Protein AF-A0A644ZHV1-F1 (afdb_monomer_lite)

Foldseek 3Di:
DQVVLVVLLVVLLVVLVVLVVVLCVQQQNVVDDPVLVVVLVVLSVVLNVQSVPDPDPVSNCVSSVCCVPPVSQVSSLVSVVNSVDDPPDPPPDDDDDDDDDPDDPPDDPPRAAEDELVPQAFPQDDPDDDDPVSVVNRVVSSVVSQVVCVVVNHHYDD

pLDDT: mean 83.81, std 18.05, range [38.5, 98.06]

Structure (mmCIF, N/CA/C/O backbone):
data_AF-A0A644ZHV1-F1
#
_entry.id   AF-A0A644ZHV1-F1
#
loop_
_atom_site.group_PDB
_atom_site.id
_atom_site.type_symbol
_atom_site.label_atom_id
_atom_site.label_alt_id
_atom_site.label_comp_id
_atom_site.label_asym_id
_atom_site.label_entity_id
_atom_site.label_seq_id
_atom_site.pdbx_PDB_ins_code
_atom_site.Cartn_x
_atom_site.Cartn_y
_atom_site.Cartn_z
_atom_site.occupancy
_atom_site.B_iso_or_equiv
_atom_site.auth_seq_id
_atom_site.auth_comp_id
_atom_site.auth_asym_id
_atom_site.auth_atom_id
_atom_site.pdbx_PDB_model_num
ATOM 1 N N . MET A 1 1 ? -14.640 5.532 24.497 1.00 71.81 1 MET A N 1
ATOM 2 C CA . MET A 1 1 ? -14.829 5.396 23.032 1.00 71.81 1 MET A CA 1
ATOM 3 C C . MET A 1 1 ? -14.062 6.446 22.223 1.00 71.81 1 MET A C 1
ATOM 5 O O . MET A 1 1 ? -13.250 6.047 21.402 1.00 71.81 1 MET A O 1
ATOM 9 N N . LYS A 1 2 ? -14.235 7.759 22.473 1.00 85.31 2 LYS A N 1
ATOM 10 C CA . LYS A 1 2 ? -13.529 8.835 21.731 1.00 85.31 2 LYS A CA 1
ATOM 11 C C . LYS A 1 2 ? -11.997 8.691 21.713 1.00 85.31 2 LYS A C 1
ATOM 13 O O . LYS A 1 2 ? -11.397 8.811 20.656 1.00 85.31 2 LYS A O 1
ATOM 18 N N . ARG A 1 3 ? -11.387 8.340 22.854 1.00 91.56 3 ARG A N 1
ATOM 19 C CA . ARG A 1 3 ? -9.939 8.080 22.965 1.00 91.56 3 ARG A CA 1
ATOM 20 C C . ARG A 1 3 ? -9.447 7.008 21.980 1.00 91.56 3 ARG A C 1
ATOM 22 O O . ARG A 1 3 ? -8.558 7.284 21.193 1.00 91.56 3 ARG A O 1
ATOM 29 N N . ARG A 1 4 ? -10.099 5.840 21.955 1.00 92.88 4 ARG A N 1
ATOM 30 C CA . ARG A 1 4 ? -9.748 4.719 21.062 1.00 92.88 4 ARG A CA 1
ATOM 31 C C . ARG A 1 4 ? -9.896 5.068 19.577 1.00 92.88 4 ARG A C 1
ATOM 33 O O . ARG A 1 4 ? -9.149 4.561 18.753 1.00 92.88 4 ARG A O 1
ATOM 40 N N . ILE A 1 5 ? -10.868 5.916 19.233 1.00 94.69 5 ILE A N 1
ATOM 41 C CA . ILE A 1 5 ? -11.040 6.416 17.861 1.00 94.69 5 ILE A CA 1
ATOM 42 C C . ILE A 1 5 ? -9.867 7.320 17.475 1.00 94.69 5 ILE A C 1
ATOM 44 O O . ILE A 1 5 ? -9.325 7.149 16.390 1.00 94.69 5 ILE A O 1
ATOM 48 N N . ASN A 1 6 ? -9.462 8.245 18.348 1.00 95.19 6 ASN A N 1
ATOM 49 C CA . ASN A 1 6 ? -8.336 9.141 18.074 1.00 95.19 6 ASN A CA 1
ATOM 50 C C . ASN A 1 6 ? -7.013 8.372 17.972 1.00 95.19 6 ASN A C 1
ATOM 52 O O . ASN A 1 6 ? -6.316 8.525 16.982 1.00 95.19 6 ASN A O 1
ATOM 56 N N . GLU A 1 7 ? -6.738 7.456 18.905 1.00 96.00 7 GLU A N 1
ATOM 57 C CA . GLU A 1 7 ? -5.547 6.590 18.847 1.00 96.00 7 GLU A CA 1
ATOM 58 C C . GLU A 1 7 ? -5.488 5.788 17.535 1.00 96.00 7 GLU A C 1
ATOM 60 O O . GLU A 1 7 ? -4.429 5.651 16.922 1.00 96.00 7 GLU A O 1
ATOM 65 N N . LEU A 1 8 ? -6.636 5.288 17.062 1.00 96.62 8 LEU A N 1
ATOM 66 C CA . LEU A 1 8 ? -6.710 4.595 15.779 1.00 96.62 8 LEU A CA 1
ATOM 67 C C . LEU A 1 8 ? -6.439 5.538 14.599 1.00 96.62 8 LEU A C 1
ATOM 69 O O . LEU A 1 8 ? -5.732 5.141 13.677 1.00 96.62 8 LEU A O 1
ATOM 73 N N . LYS A 1 9 ? -6.979 6.763 14.609 1.00 97.25 9 LYS A N 1
ATOM 74 C CA . LYS A 1 9 ? -6.693 7.765 13.569 1.00 97.25 9 LYS A CA 1
ATOM 75 C C . LYS A 1 9 ? -5.208 8.070 13.506 1.00 97.25 9 LYS A C 1
ATOM 77 O O . LYS A 1 9 ? -4.633 7.956 12.431 1.00 97.25 9 LYS A O 1
ATOM 82 N N . ASP A 1 10 ? -4.595 8.364 14.647 1.00 97.44 10 ASP A N 1
ATOM 83 C CA . ASP A 1 10 ? -3.171 8.684 14.735 1.00 97.44 10 ASP A CA 1
ATOM 84 C C . ASP A 1 10 ? -2.332 7.528 14.181 1.00 97.44 10 ASP A C 1
ATOM 86 O O . ASP A 1 10 ? -1.484 7.729 13.314 1.00 97.44 10 ASP A O 1
ATOM 90 N N . SER A 1 11 ? -2.648 6.290 14.577 1.00 97.75 11 SER A N 1
ATOM 91 C CA . SER A 1 11 ? -1.995 5.091 14.044 1.00 97.75 11 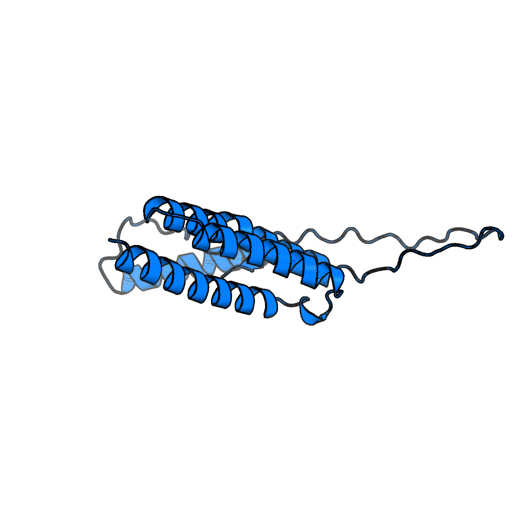SER A CA 1
ATOM 92 C C . SER A 1 11 ? -2.153 4.949 12.523 1.00 97.75 11 SER A C 1
ATOM 94 O O . SER A 1 11 ? -1.179 4.653 11.827 1.00 97.75 11 SER A O 1
ATOM 96 N N . LYS A 1 12 ? -3.353 5.183 11.973 1.00 97.56 12 LYS A N 1
ATOM 97 C CA . LYS A 1 12 ? -3.578 5.127 10.520 1.00 97.56 12 LYS A CA 1
ATOM 98 C C . LYS A 1 12 ? -2.875 6.260 9.774 1.00 97.56 12 LYS A C 1
ATOM 100 O O . LYS A 1 12 ? -2.387 6.026 8.674 1.00 97.56 12 LYS A O 1
ATOM 105 N N . ILE A 1 13 ? -2.774 7.451 10.359 1.00 97.38 13 ILE A N 1
ATOM 106 C CA . ILE A 1 13 ? -2.049 8.587 9.774 1.00 97.38 13 ILE A CA 1
ATOM 107 C C . ILE A 1 13 ? -0.541 8.317 9.764 1.00 97.38 13 ILE A C 1
ATOM 109 O O . ILE A 1 13 ? 0.113 8.563 8.752 1.00 97.38 13 ILE A O 1
ATOM 113 N N . VAL A 1 14 ? 0.016 7.746 10.838 1.00 98.06 14 VAL A N 1
ATOM 114 C CA . VAL A 1 14 ? 1.417 7.290 10.860 1.00 98.06 14 VAL A CA 1
ATOM 115 C C . VAL A 1 14 ? 1.661 6.291 9.731 1.00 98.06 14 VAL A C 1
ATOM 117 O O . VAL A 1 14 ? 2.568 6.488 8.926 1.00 98.06 14 VAL A O 1
ATOM 120 N N . LYS A 1 15 ? 0.788 5.290 9.587 1.00 97.56 15 LYS A N 1
ATOM 121 C CA . LYS A 1 15 ? 0.916 4.295 8.519 1.00 97.56 15 LYS A CA 1
ATOM 122 C C . LYS A 1 15 ? 0.755 4.905 7.117 1.00 97.56 15 LYS A C 1
ATOM 124 O O . LYS A 1 15 ? 1.485 4.544 6.202 1.00 97.56 15 LYS A O 1
ATOM 129 N N . LEU A 1 16 ? -0.141 5.878 6.933 1.00 97.75 16 LEU A N 1
ATOM 130 C CA . LEU A 1 16 ? -0.261 6.633 5.677 1.00 97.75 16 LEU A CA 1
ATOM 131 C C . LEU A 1 16 ? 1.047 7.361 5.323 1.00 97.75 16 LEU A C 1
ATOM 133 O O . LEU A 1 16 ? 1.438 7.391 4.157 1.00 97.75 16 LEU A O 1
ATOM 137 N N . ASN A 1 17 ? 1.749 7.912 6.317 1.00 97.25 17 ASN A N 1
ATOM 138 C CA . ASN A 1 17 ? 3.046 8.556 6.108 1.00 97.25 17 ASN A CA 1
ATOM 139 C C . ASN A 1 17 ? 4.152 7.561 5.733 1.00 97.25 17 ASN A C 1
ATOM 141 O O . ASN A 1 17 ? 5.019 7.902 4.929 1.00 97.25 17 ASN A O 1
ATOM 145 N N . GLU A 1 18 ? 4.107 6.328 6.238 1.00 96.94 18 GLU A N 1
ATOM 146 C CA . GLU A 1 18 ? 4.999 5.258 5.773 1.00 96.94 18 GLU A CA 1
ATOM 147 C C . GLU A 1 18 ? 4.762 4.959 4.285 1.00 96.94 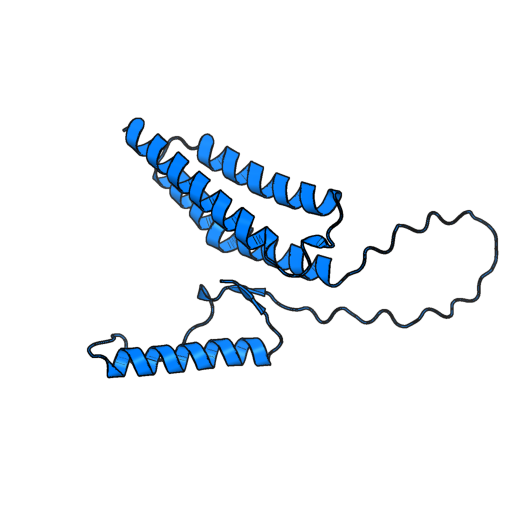18 GLU A C 1
ATOM 149 O O . GLU A 1 18 ? 5.714 4.914 3.506 1.00 96.94 18 GLU A O 1
ATOM 154 N N . PHE A 1 19 ? 3.498 4.849 3.854 1.00 96.00 19 PHE A N 1
ATOM 155 C CA . PHE A 1 19 ? 3.156 4.686 2.435 1.00 96.00 19 PHE A CA 1
ATOM 156 C C . PHE A 1 19 ? 3.594 5.883 1.586 1.00 96.00 19 PHE A C 1
ATOM 158 O O . PHE A 1 19 ? 4.126 5.695 0.494 1.00 96.00 19 PHE A O 1
ATOM 165 N N . ARG A 1 20 ? 3.443 7.113 2.093 1.00 96.81 20 ARG A N 1
ATOM 166 C CA . ARG A 1 20 ? 3.988 8.318 1.450 1.00 96.81 20 ARG A CA 1
ATOM 167 C C . ARG A 1 20 ? 5.504 8.202 1.258 1.00 96.81 20 ARG A C 1
ATOM 169 O O . ARG A 1 20 ? 5.997 8.512 0.178 1.00 96.81 20 ARG A O 1
ATOM 176 N N . GLY A 1 21 ? 6.237 7.733 2.268 1.00 95.94 21 GLY A N 1
ATOM 177 C CA . GLY A 1 21 ? 7.675 7.468 2.168 1.00 95.94 21 GLY A CA 1
ATOM 178 C C . GLY A 1 21 ? 8.006 6.410 1.111 1.00 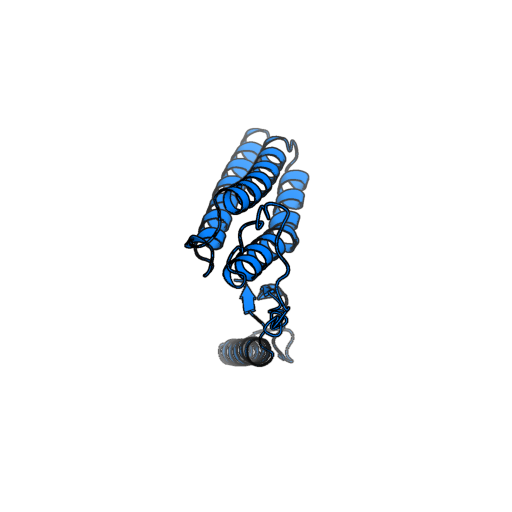95.94 21 GLY A C 1
ATOM 179 O O . GLY A 1 21 ? 8.884 6.629 0.279 1.00 95.94 21 GLY A O 1
ATOM 180 N N . LYS A 1 22 ? 7.246 5.308 1.072 1.00 94.81 22 LYS A N 1
ATOM 181 C CA . LYS A 1 22 ? 7.392 4.272 0.038 1.00 94.81 22 LYS A CA 1
ATOM 182 C C . LYS A 1 22 ? 7.171 4.823 -1.373 1.00 94.81 22 LYS A C 1
ATOM 184 O O . LYS A 1 22 ? 7.977 4.531 -2.251 1.00 94.81 22 LYS A O 1
ATOM 189 N N . LEU A 1 23 ? 6.152 5.661 -1.593 1.00 94.50 23 LEU A N 1
ATOM 190 C CA . LEU A 1 23 ? 5.917 6.300 -2.898 1.00 94.50 23 LEU A CA 1
ATOM 191 C C . LEU A 1 23 ? 7.120 7.142 -3.343 1.00 94.50 23 LEU A C 1
ATOM 193 O O . LEU A 1 23 ? 7.514 7.064 -4.502 1.00 94.50 23 LEU A O 1
ATOM 197 N N . LYS A 1 24 ? 7.738 7.886 -2.417 1.00 94.12 24 LYS A N 1
ATOM 198 C CA . LYS A 1 24 ? 8.947 8.684 -2.693 1.00 94.12 24 LYS A CA 1
ATOM 199 C C . LYS A 1 24 ? 10.163 7.827 -3.042 1.00 94.12 24 LYS A C 1
ATOM 201 O O . LYS A 1 24 ? 11.031 8.272 -3.777 1.00 94.12 24 LYS A O 1
ATOM 206 N N . SER A 1 25 ? 10.215 6.588 -2.553 1.00 92.12 25 SER A N 1
ATOM 207 C CA . SER A 1 25 ? 11.294 5.645 -2.875 1.00 92.12 25 SER A CA 1
ATOM 208 C C . SER A 1 25 ? 11.152 4.961 -4.243 1.00 92.12 25 SER A C 1
ATOM 210 O O . SER A 1 25 ? 12.057 4.239 -4.662 1.00 92.12 25 SER A O 1
ATOM 212 N N . ILE A 1 26 ? 10.033 5.161 -4.951 1.00 90.38 26 ILE A N 1
ATOM 213 C CA . ILE A 1 26 ? 9.829 4.576 -6.279 1.00 90.38 26 ILE A CA 1
ATOM 214 C C . ILE A 1 26 ? 10.779 5.245 -7.280 1.00 90.38 26 ILE A C 1
ATOM 216 O O . ILE A 1 26 ? 10.832 6.468 -7.398 1.00 90.38 26 ILE A O 1
ATOM 220 N N . SER A 1 27 ? 11.509 4.431 -8.044 1.00 84.94 27 SER A N 1
ATOM 221 C CA . SER A 1 27 ? 12.357 4.916 -9.138 1.00 84.94 27 SER A CA 1
ATOM 222 C C . SER A 1 27 ? 11.534 5.739 -10.137 1.00 84.94 27 SER A C 1
ATOM 224 O O . SER A 1 27 ? 10.475 5.292 -10.579 1.00 84.94 27 SER A O 1
ATOM 226 N N . GLY A 1 28 ? 12.007 6.939 -10.474 1.00 83.56 28 GLY A N 1
ATOM 227 C CA . GLY A 1 28 ? 11.257 7.905 -11.280 1.00 83.56 28 GLY A CA 1
ATOM 228 C C . GLY A 1 28 ? 10.645 9.051 -10.470 1.00 83.56 28 GLY A C 1
ATOM 229 O O . GLY A 1 28 ? 10.279 10.064 -11.059 1.00 83.56 28 GLY A O 1
ATOM 230 N N . TYR A 1 29 ? 10.539 8.923 -9.138 1.00 89.25 29 TYR A N 1
ATOM 231 C CA . TYR A 1 29 ? 9.910 9.947 -8.296 1.00 89.25 29 TYR A CA 1
ATOM 232 C C . TYR A 1 29 ? 10.680 11.278 -8.299 1.00 89.25 29 TYR A C 1
ATOM 234 O O . TYR A 1 29 ? 10.078 12.340 -8.431 1.00 89.25 29 TYR A O 1
ATOM 242 N N . GLU A 1 30 ? 12.010 11.229 -8.205 1.00 87.25 30 GLU A N 1
ATOM 243 C CA . GLU A 1 30 ? 12.877 12.422 -8.199 1.00 87.25 30 GLU A CA 1
ATOM 244 C C . GLU A 1 30 ? 12.843 13.196 -9.529 1.00 87.25 30 GLU A C 1
ATOM 246 O O . GLU A 1 30 ? 13.199 14.369 -9.582 1.00 87.25 30 GLU A O 1
ATOM 251 N N . GLN A 1 31 ? 12.414 12.545 -10.613 1.00 86.88 31 GLN A N 1
ATOM 252 C CA . GLN A 1 31 ? 12.287 13.140 -11.944 1.00 86.88 31 GLN A CA 1
ATOM 253 C C . GLN A 1 31 ? 10.894 13.733 -12.201 1.00 86.88 31 GLN A C 1
ATOM 255 O O . GLN A 1 31 ? 10.656 14.299 -13.269 1.00 86.88 31 GLN A O 1
ATOM 260 N N . LEU A 1 32 ? 9.953 13.592 -11.262 1.00 88.19 32 LEU A N 1
ATOM 261 C CA . LEU A 1 32 ? 8.607 14.127 -11.428 1.00 88.19 32 LEU A CA 1
ATOM 262 C C . LEU A 1 32 ? 8.618 15.654 -11.394 1.00 88.19 32 LEU A C 1
ATOM 264 O O . LEU A 1 32 ? 9.264 16.275 -10.551 1.00 88.19 32 LEU A O 1
ATOM 268 N N . SER A 1 33 ? 7.813 16.265 -12.262 1.00 90.00 33 SER A N 1
ATOM 269 C CA . SER A 1 33 ? 7.524 17.686 -12.146 1.00 90.00 33 SER A CA 1
ATOM 270 C C . SER A 1 33 ? 6.820 18.003 -10.836 1.00 90.00 33 SER A C 1
ATOM 272 O O . SER A 1 33 ? 6.115 17.186 -10.230 1.00 90.00 33 SER A O 1
ATOM 274 N N . GLN A 1 34 ? 6.950 19.264 -10.441 1.00 89.81 34 GLN A N 1
ATOM 275 C CA . GLN A 1 34 ? 6.291 19.781 -9.259 1.00 89.81 34 GLN A CA 1
ATOM 276 C C . GLN A 1 34 ? 4.762 19.585 -9.319 1.00 89.81 34 GLN A C 1
ATOM 278 O O . GLN A 1 34 ? 4.142 19.298 -8.298 1.00 89.81 34 GLN A O 1
ATOM 283 N N . GLU A 1 35 ? 4.148 19.669 -10.505 1.00 90.75 35 GLU A N 1
ATOM 284 C CA . GLU A 1 35 ? 2.713 19.425 -10.701 1.00 90.75 35 GLU A CA 1
ATOM 285 C C . GLU A 1 35 ? 2.320 17.970 -10.393 1.00 90.75 35 GLU A C 1
ATOM 287 O O . GLU A 1 35 ? 1.354 17.725 -9.663 1.00 90.75 35 GLU A O 1
ATOM 292 N N . ARG A 1 36 ? 3.095 16.991 -10.882 1.00 92.25 36 ARG A N 1
ATOM 293 C CA . ARG A 1 36 ? 2.870 15.564 -10.595 1.00 92.25 36 ARG A CA 1
ATOM 294 C C . ARG A 1 36 ? 3.040 15.258 -9.107 1.00 92.25 36 ARG A C 1
ATOM 296 O O . ARG A 1 36 ? 2.201 14.559 -8.533 1.00 92.25 36 ARG A O 1
ATOM 303 N N . ILE A 1 37 ? 4.056 15.841 -8.465 1.00 93.00 37 ILE A N 1
ATOM 304 C CA . ILE A 1 37 ? 4.256 15.746 -7.010 1.00 93.00 37 ILE A CA 1
ATOM 305 C C . ILE A 1 37 ? 3.045 16.322 -6.263 1.00 93.00 37 ILE A C 1
ATOM 307 O O . ILE A 1 37 ? 2.503 15.666 -5.370 1.00 93.00 37 ILE A O 1
ATOM 311 N N . TYR A 1 38 ? 2.559 17.506 -6.655 1.00 94.31 38 TYR A N 1
ATOM 312 C CA . TYR A 1 38 ? 1.359 18.098 -6.059 1.00 94.31 38 TYR A CA 1
ATOM 313 C C . TYR A 1 38 ? 0.119 17.218 -6.240 1.00 94.31 38 TYR A C 1
ATOM 315 O O . TYR A 1 38 ? -0.670 17.092 -5.304 1.00 94.31 38 TYR A O 1
ATOM 323 N N . SER A 1 39 ? -0.057 16.577 -7.400 1.00 93.94 39 SER A N 1
ATOM 324 C CA . SER A 1 39 ? -1.175 15.652 -7.612 1.00 93.94 39 SER A CA 1
ATOM 325 C C . SER A 1 39 ? -1.124 14.457 -6.657 1.00 93.94 39 SER A C 1
ATOM 327 O O . SER A 1 39 ? -2.170 14.068 -6.140 1.00 93.94 39 SER A O 1
ATOM 329 N N . ILE A 1 40 ? 0.055 13.875 -6.417 1.00 95.56 40 ILE A N 1
ATOM 330 C CA . ILE A 1 40 ? 0.226 12.751 -5.481 1.00 95.56 40 ILE A CA 1
ATOM 331 C C . ILE A 1 40 ? -0.090 13.202 -4.053 1.00 95.56 40 ILE A C 1
ATOM 333 O O . ILE A 1 40 ? -0.875 12.564 -3.352 1.00 95.56 40 ILE A O 1
ATOM 337 N N . GLU A 1 41 ? 0.487 14.325 -3.624 1.00 96.81 41 GLU A N 1
ATOM 338 C CA . GLU A 1 41 ? 0.295 14.832 -2.264 1.00 96.81 41 GLU A CA 1
ATOM 339 C C . GLU A 1 41 ? -1.149 15.276 -2.004 1.00 96.81 41 GLU A C 1
ATOM 341 O O . GLU A 1 41 ? -1.657 15.100 -0.894 1.00 96.81 41 GLU A O 1
ATOM 346 N N . ARG A 1 42 ? -1.854 15.781 -3.024 1.00 97.31 42 ARG A N 1
ATOM 347 C CA . ARG A 1 42 ? -3.290 16.070 -2.942 1.00 97.31 42 ARG A C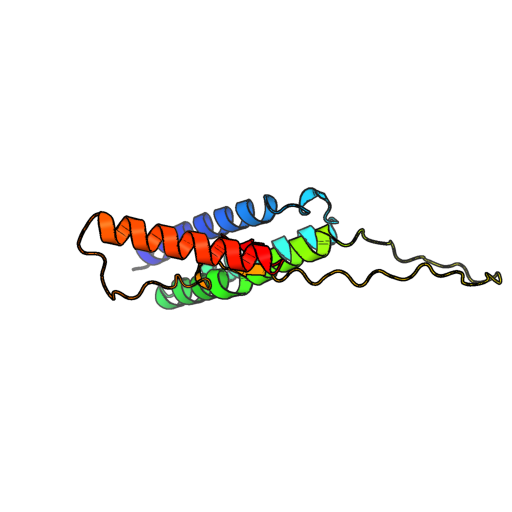A 1
ATOM 348 C C . ARG A 1 42 ? -4.099 14.803 -2.662 1.00 97.31 42 ARG A C 1
ATOM 350 O O . ARG A 1 42 ? -4.950 14.823 -1.774 1.00 97.31 42 ARG A O 1
ATOM 357 N N . ASP A 1 43 ? -3.829 13.718 -3.385 1.00 96.62 43 ASP A N 1
ATOM 358 C CA . ASP A 1 43 ? -4.552 12.453 -3.220 1.00 96.62 43 ASP A CA 1
ATOM 359 C C . ASP A 1 43 ? -4.281 11.846 -1.823 1.00 96.62 43 ASP A C 1
ATOM 361 O O . ASP A 1 43 ? -5.211 11.416 -1.139 1.00 96.62 43 ASP A O 1
ATOM 365 N N . LEU A 1 44 ? -3.038 11.910 -1.328 1.00 97.38 44 LEU A N 1
ATOM 366 C CA . LEU A 1 44 ? -2.689 11.487 0.039 1.00 97.38 44 LEU A CA 1
ATOM 367 C C . LEU A 1 44 ? -3.365 12.353 1.112 1.00 97.38 44 LEU A C 1
ATOM 369 O O . LEU A 1 44 ? -3.891 11.836 2.099 1.00 97.38 44 LEU A O 1
ATOM 373 N N . THR A 1 45 ? -3.392 13.670 0.909 1.00 97.56 45 THR A N 1
ATOM 374 C CA . THR A 1 45 ? -4.044 14.619 1.825 1.00 97.56 45 THR A CA 1
ATOM 375 C C . THR A 1 45 ? -5.552 14.386 1.882 1.00 97.56 45 THR A C 1
ATOM 377 O O . THR A 1 45 ? -6.160 14.489 2.947 1.00 97.56 45 THR A O 1
ATOM 380 N N . TYR A 1 46 ? -6.174 14.027 0.758 1.00 97.06 46 TYR A N 1
ATOM 381 C CA . TYR A 1 46 ? -7.582 13.644 0.727 1.00 97.06 46 TYR A CA 1
ATOM 382 C C . TYR A 1 46 ? -7.859 12.429 1.624 1.00 97.06 46 TYR A C 1
ATOM 384 O O . TYR A 1 46 ? -8.762 12.485 2.460 1.00 97.06 46 TYR A O 1
ATOM 392 N N . ILE A 1 47 ? -7.047 11.372 1.528 1.00 96.56 47 ILE A N 1
ATOM 393 C CA . ILE A 1 47 ? -7.195 10.181 2.378 1.00 96.56 47 ILE A CA 1
ATOM 394 C C . ILE A 1 47 ? -6.967 10.510 3.856 1.00 96.56 47 ILE A C 1
ATOM 396 O O . ILE A 1 47 ? -7.738 10.061 4.706 1.00 96.56 47 ILE A O 1
ATOM 400 N N . GLN A 1 48 ? -5.963 11.332 4.173 1.00 97.62 48 GLN A N 1
ATOM 401 C CA . GLN A 1 48 ? -5.730 11.792 5.542 1.00 97.62 48 GLN A CA 1
ATOM 402 C C . GLN A 1 48 ? -6.966 12.508 6.108 1.00 97.62 48 GLN A C 1
ATOM 404 O O . GLN A 1 48 ? -7.464 12.137 7.172 1.00 97.62 48 GLN A O 1
ATOM 409 N N . ASN A 1 49 ? -7.517 13.468 5.361 1.00 97.69 49 ASN A N 1
ATOM 410 C CA . ASN A 1 49 ? -8.726 14.19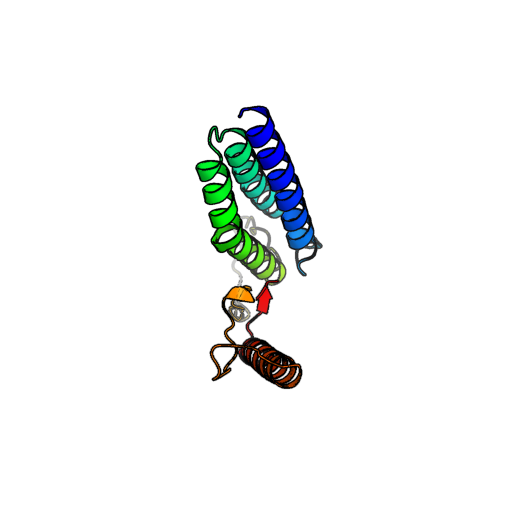5 5.747 1.00 97.69 49 ASN A CA 1
ATOM 411 C C . ASN A 1 49 ? -9.927 13.259 5.939 1.00 97.69 49 ASN A C 1
ATOM 413 O O . ASN A 1 49 ? -10.743 13.458 6.842 1.00 97.69 49 ASN A O 1
ATOM 417 N N . GLU A 1 50 ? -10.050 12.225 5.108 1.00 96.56 50 GLU A N 1
ATOM 418 C CA . GLU A 1 50 ? -11.087 11.215 5.269 1.00 96.56 50 GLU A CA 1
ATOM 419 C C . GLU A 1 50 ? -10.885 10.408 6.567 1.00 96.56 50 GLU A C 1
ATOM 421 O O . GLU A 1 50 ? -11.827 10.208 7.336 1.00 96.56 50 GLU A O 1
ATOM 426 N N . ILE A 1 51 ? -9.670 9.997 6.909 1.00 96.62 51 ILE A N 1
ATOM 427 C CA . ILE A 1 51 ? -9.415 9.324 8.194 1.00 96.62 51 ILE A CA 1
ATOM 428 C C . ILE A 1 51 ? -9.758 10.248 9.375 1.00 96.62 51 ILE A C 1
ATOM 430 O O . ILE A 1 51 ? -10.434 9.832 10.321 1.00 96.62 51 ILE A O 1
ATOM 434 N N . GLU A 1 52 ? -9.365 11.520 9.302 1.00 96.12 52 GLU A N 1
ATOM 435 C CA . GLU A 1 52 ? -9.606 12.514 10.352 1.00 96.12 52 GLU A CA 1
ATOM 436 C C . GLU A 1 52 ? -11.097 12.808 10.566 1.00 96.12 52 GLU A C 1
ATOM 438 O O . GLU A 1 52 ? -11.548 12.924 11.710 1.00 96.12 52 GLU A O 1
ATOM 443 N N . ARG A 1 53 ? -11.894 12.867 9.494 1.00 95.88 53 ARG A N 1
ATOM 444 C CA . ARG A 1 53 ? -13.343 13.135 9.564 1.00 95.88 53 ARG A CA 1
ATOM 445 C C . ARG A 1 53 ? -14.168 11.932 10.011 1.00 95.88 53 ARG A C 1
ATOM 447 O O . ARG A 1 53 ? -15.305 12.106 10.448 1.00 95.88 53 ARG A O 1
ATOM 454 N N . ALA A 1 54 ? -13.628 10.719 9.924 1.00 95.00 54 ALA A N 1
ATOM 455 C CA . ALA A 1 54 ? -14.361 9.517 10.297 1.00 95.00 54 ALA A CA 1
ATOM 456 C C . ALA A 1 54 ? -14.701 9.502 11.800 1.00 95.00 54 ALA A C 1
ATOM 458 O O . ALA A 1 54 ? -13.864 9.774 12.661 1.00 95.00 54 ALA A O 1
ATOM 459 N N . THR A 1 55 ? -15.946 9.172 12.139 1.00 94.06 55 THR A N 1
ATOM 460 C CA . THR A 1 55 ? -16.436 9.166 13.533 1.00 94.06 55 THR A CA 1
ATOM 461 C C . THR A 1 55 ? -16.546 7.764 14.125 1.00 94.06 55 THR A C 1
ATOM 463 O O . THR A 1 55 ? -16.817 7.618 15.315 1.00 94.06 55 THR A O 1
ATOM 466 N N . GLN A 1 56 ? -16.314 6.728 13.317 1.00 95.75 56 GLN A N 1
ATOM 467 C CA . GLN A 1 56 ? -16.480 5.327 13.692 1.00 95.75 56 GLN A CA 1
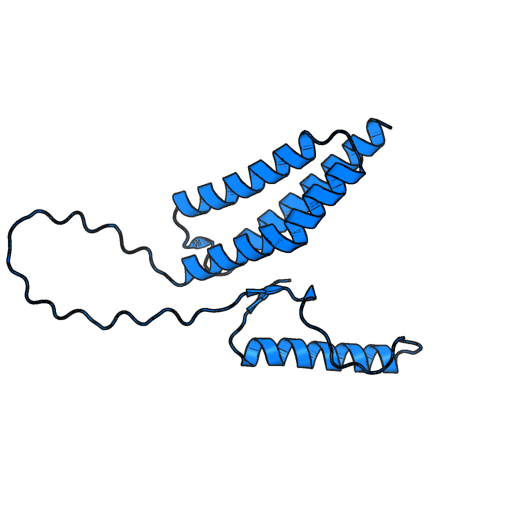ATOM 468 C C . GLN A 1 56 ? -15.245 4.509 13.317 1.00 95.75 56 GLN A C 1
ATOM 470 O O . GLN A 1 56 ? -14.642 4.724 12.268 1.00 95.75 56 GLN A O 1
ATOM 475 N N . ILE A 1 57 ? -14.910 3.518 14.149 1.00 94.81 57 ILE A N 1
ATOM 476 C CA . ILE A 1 57 ? -13.774 2.609 13.919 1.00 94.81 57 ILE A CA 1
ATOM 477 C C . ILE A 1 57 ? -13.914 1.875 12.580 1.00 94.81 57 ILE A C 1
ATOM 479 O O . ILE A 1 57 ? -12.954 1.812 11.818 1.00 94.81 57 ILE A O 1
ATOM 483 N N . ALA A 1 58 ? -15.111 1.364 12.275 1.00 95.81 58 ALA A N 1
ATOM 484 C CA . ALA A 1 58 ? -15.373 0.651 11.026 1.00 95.81 58 ALA A CA 1
ATOM 485 C C . ALA A 1 58 ? -15.084 1.528 9.799 1.00 95.81 58 ALA A C 1
ATOM 487 O O . ALA A 1 58 ? -14.426 1.083 8.871 1.00 95.81 58 ALA A O 1
ATOM 488 N N . MET A 1 59 ? -15.493 2.796 9.844 1.00 96.44 59 MET A N 1
ATOM 489 C CA . MET A 1 59 ? -15.277 3.767 8.771 1.00 96.44 59 MET A CA 1
ATOM 490 C C . MET A 1 59 ? -13.796 4.124 8.594 1.00 96.44 59 MET A C 1
ATOM 492 O O . MET A 1 59 ? -13.337 4.264 7.467 1.00 96.44 59 MET A O 1
ATOM 496 N N . ILE A 1 60 ? -13.036 4.244 9.690 1.00 96.94 60 ILE A N 1
ATOM 497 C CA . ILE A 1 60 ? -11.579 4.450 9.624 1.00 96.94 60 ILE A CA 1
ATOM 498 C C . ILE A 1 60 ? -10.908 3.253 8.946 1.00 96.94 60 ILE A C 1
ATOM 500 O O . ILE A 1 60 ? -10.084 3.432 8.052 1.00 96.94 60 ILE A O 1
ATOM 504 N N . ASN A 1 61 ? -11.266 2.038 9.365 1.00 97.06 61 ASN A N 1
ATOM 505 C CA . ASN A 1 61 ? -10.695 0.821 8.802 1.00 97.06 61 ASN A CA 1
ATOM 506 C C . ASN A 1 61 ? -11.063 0.652 7.329 1.00 97.06 61 ASN A C 1
ATOM 508 O O . ASN A 1 61 ? -10.170 0.400 6.536 1.00 97.06 61 ASN A O 1
ATOM 512 N N . ASP A 1 62 ? -12.325 0.858 6.958 1.00 96.50 62 ASP A N 1
ATOM 513 C CA . ASP A 1 62 ? -12.789 0.766 5.571 1.00 96.50 62 ASP A CA 1
ATOM 514 C C . ASP A 1 62 ? -12.056 1.755 4.651 1.00 96.50 62 ASP A C 1
ATOM 516 O O . ASP A 1 62 ? -11.456 1.354 3.652 1.00 96.50 62 ASP A O 1
ATOM 520 N N . ARG A 1 63 ? -11.993 3.035 5.048 1.00 95.38 63 ARG A N 1
ATOM 521 C CA . ARG A 1 63 ? -11.259 4.081 4.313 1.00 95.38 63 ARG A CA 1
ATOM 522 C C . ARG A 1 63 ? -9.796 3.704 4.112 1.00 95.38 63 ARG A C 1
ATOM 524 O O . ARG A 1 63 ? -9.270 3.820 3.008 1.00 95.38 63 ARG A O 1
ATOM 531 N N . PHE A 1 64 ? -9.149 3.226 5.170 1.00 96.69 64 PHE A N 1
ATOM 532 C CA . PHE A 1 64 ? -7.743 2.855 5.106 1.00 96.69 64 PHE A CA 1
ATOM 533 C C . PHE A 1 64 ? -7.504 1.580 4.285 1.00 96.69 64 PHE A C 1
ATOM 535 O O . PHE A 1 64 ? -6.571 1.531 3.491 1.00 96.69 64 PHE A O 1
ATOM 542 N N . SER A 1 65 ? -8.363 0.567 4.415 1.00 95.12 65 SER A N 1
ATOM 543 C CA . SER A 1 65 ? -8.278 -0.670 3.633 1.00 95.12 65 SER A CA 1
ATOM 544 C C . SER A 1 65 ? -8.487 -0.421 2.142 1.00 95.12 65 SER A C 1
ATOM 546 O O . SER A 1 65 ? -7.792 -1.025 1.320 1.00 95.12 65 SER A O 1
ATOM 548 N N . ARG A 1 66 ? -9.396 0.494 1.777 1.00 94.94 66 ARG A N 1
ATOM 549 C CA . ARG A 1 66 ? -9.564 0.935 0.390 1.00 94.94 66 ARG A CA 1
ATOM 550 C C . ARG A 1 66 ? -8.295 1.606 -0.135 1.00 94.94 66 ARG A C 1
ATOM 552 O O . ARG A 1 66 ? -7.849 1.254 -1.227 1.00 94.94 66 ARG A O 1
ATOM 559 N N . PHE A 1 67 ? -7.701 2.500 0.654 1.00 96.06 67 PHE A N 1
ATOM 560 C CA . PHE A 1 67 ? -6.442 3.143 0.295 1.00 96.06 67 PHE A CA 1
ATOM 561 C C . PHE A 1 67 ? -5.334 2.115 0.027 1.00 96.06 67 PHE A C 1
ATOM 563 O O . PHE A 1 67 ? -4.739 2.131 -1.047 1.00 96.06 67 PHE A O 1
ATOM 570 N N . GLU A 1 68 ? -5.104 1.179 0.953 1.00 93.56 68 GLU A N 1
ATOM 571 C CA . GLU A 1 68 ? -4.059 0.153 0.811 1.00 93.56 68 GLU A CA 1
ATOM 572 C C . GLU A 1 68 ? -4.284 -0.750 -0.411 1.00 93.56 68 GLU A C 1
ATOM 574 O O . GLU A 1 68 ? -3.343 -1.072 -1.134 1.00 93.56 68 GLU A O 1
ATOM 579 N N . SER A 1 69 ? -5.533 -1.153 -0.656 1.00 89.31 69 SER A N 1
ATOM 580 C CA . SER A 1 69 ? -5.854 -2.170 -1.667 1.00 89.31 69 SER A CA 1
ATOM 581 C C . SER A 1 69 ? -5.999 -1.610 -3.084 1.00 89.31 69 SER A C 1
ATOM 583 O O . SER A 1 69 ? -5.835 -2.355 -4.057 1.00 89.31 69 SER A O 1
ATOM 585 N N . TYR A 1 70 ? -6.341 -0.324 -3.214 1.00 90.25 70 TYR A N 1
ATOM 586 C CA . TYR A 1 70 ? -6.701 0.289 -4.494 1.00 90.25 70 TYR A CA 1
ATOM 587 C C . TYR A 1 70 ? -5.945 1.585 -4.776 1.00 90.25 70 TYR A C 1
ATOM 589 O O . TYR A 1 70 ? -5.302 1.681 -5.822 1.00 90.25 70 TYR A O 1
ATOM 597 N N . ASP A 1 71 ? -5.993 2.563 -3.872 1.00 93.25 71 ASP A N 1
ATOM 598 C CA . ASP A 1 71 ? -5.467 3.901 -4.166 1.00 93.25 71 ASP A CA 1
ATOM 599 C C . ASP A 1 71 ? -3.926 3.914 -4.183 1.00 93.25 71 ASP A C 1
ATOM 601 O O . ASP A 1 71 ? -3.319 4.490 -5.089 1.00 93.25 71 ASP A O 1
ATOM 605 N N . TYR A 1 72 ? -3.277 3.219 -3.241 1.00 94.62 72 TYR A N 1
ATOM 606 C CA . TYR A 1 72 ? -1.816 3.119 -3.175 1.00 94.62 72 TYR A CA 1
ATOM 607 C C . TYR A 1 72 ? -1.208 2.435 -4.415 1.00 94.62 72 TYR A C 1
ATOM 609 O O . TYR A 1 72 ? -0.326 3.037 -5.033 1.00 94.62 72 TYR A O 1
ATOM 617 N N . PRO A 1 73 ? -1.690 1.259 -4.873 1.00 90.94 73 PRO A N 1
ATOM 618 C CA . PRO A 1 73 ? -1.208 0.664 -6.119 1.00 90.94 73 PRO A CA 1
ATOM 619 C C . PRO A 1 73 ? -1.360 1.564 -7.348 1.00 90.94 73 PRO A C 1
ATOM 621 O O . PRO A 1 73 ? -0.472 1.597 -8.199 1.00 90.94 73 PRO A O 1
ATOM 624 N N . GLN A 1 74 ? -2.454 2.326 -7.441 1.00 91.56 74 GLN A N 1
ATOM 625 C CA . GLN A 1 74 ? -2.657 3.267 -8.545 1.00 91.56 74 GLN A CA 1
ATOM 626 C C . GLN A 1 74 ? -1.686 4.451 -8.487 1.00 91.56 74 GLN A C 1
ATOM 628 O O . GLN A 1 74 ? -1.185 4.883 -9.525 1.00 91.56 74 GLN A O 1
ATOM 633 N N . LEU A 1 75 ? -1.406 4.980 -7.292 1.00 93.69 75 LEU A N 1
ATOM 634 C CA . LEU A 1 75 ? -0.396 6.024 -7.096 1.00 93.69 75 LEU A CA 1
ATOM 635 C C . LEU A 1 75 ? 1.000 5.524 -7.485 1.00 93.69 75 LEU A C 1
ATOM 637 O O . LEU A 1 75 ? 1.700 6.201 -8.236 1.00 93.69 75 LEU A O 1
ATOM 641 N N . ALA A 1 76 ? 1.372 4.324 -7.037 1.00 92.69 76 ALA A N 1
ATOM 642 C CA . ALA A 1 76 ? 2.654 3.712 -7.365 1.00 92.69 76 ALA A CA 1
ATOM 643 C C . ALA A 1 76 ? 2.819 3.485 -8.877 1.00 92.69 76 ALA A C 1
ATOM 645 O O . ALA A 1 76 ? 3.859 3.824 -9.441 1.00 92.69 76 ALA A O 1
ATOM 646 N N . SER A 1 77 ? 1.773 2.982 -9.546 1.00 89.25 77 SER A N 1
ATOM 647 C CA . SER A 1 77 ? 1.784 2.809 -11.003 1.00 89.25 77 SER A CA 1
ATOM 648 C C . SER A 1 77 ? 1.954 4.142 -11.730 1.00 89.25 77 SER A C 1
ATOM 650 O O . SER A 1 77 ? 2.804 4.238 -12.607 1.00 89.25 77 SER A O 1
ATOM 652 N N . ARG A 1 78 ? 1.219 5.193 -11.327 1.00 90.69 78 ARG A N 1
ATOM 653 C CA . ARG A 1 78 ? 1.336 6.532 -11.936 1.00 90.69 78 ARG A CA 1
ATOM 654 C C . ARG A 1 78 ? 2.752 7.090 -11.847 1.00 90.69 78 ARG A C 1
ATOM 656 O O . ARG A 1 78 ? 3.264 7.579 -12.846 1.00 90.69 78 ARG A O 1
ATOM 663 N N . ILE A 1 79 ? 3.387 6.999 -10.675 1.00 90.00 79 ILE A N 1
ATOM 664 C CA . ILE A 1 79 ? 4.776 7.453 -10.486 1.00 90.00 79 ILE A CA 1
ATOM 665 C C . ILE A 1 79 ? 5.702 6.731 -11.458 1.00 90.00 79 ILE A C 1
ATOM 667 O O . ILE A 1 79 ? 6.535 7.359 -12.108 1.00 90.00 79 ILE A O 1
ATOM 671 N N . LYS A 1 80 ? 5.523 5.418 -11.589 1.00 85.62 80 LYS A N 1
ATOM 672 C CA . LYS A 1 80 ? 6.339 4.614 -12.481 1.00 85.62 80 LYS A CA 1
ATOM 673 C C . LYS A 1 80 ? 6.128 4.975 -13.952 1.00 85.62 80 LYS A C 1
ATOM 675 O O . LYS A 1 80 ? 7.103 5.130 -14.682 1.00 85.62 80 LYS A O 1
ATOM 680 N N . ASP A 1 81 ? 4.880 5.146 -14.373 1.00 85.38 81 ASP A N 1
ATOM 681 C CA . ASP A 1 81 ? 4.539 5.534 -15.744 1.00 85.38 81 ASP A CA 1
ATOM 682 C C . ASP A 1 81 ? 5.114 6.917 -16.087 1.00 85.38 81 ASP A C 1
ATOM 684 O O . ASP A 1 81 ? 5.645 7.134 -17.177 1.00 85.38 81 ASP A O 1
ATOM 688 N N . TRP A 1 82 ? 5.071 7.848 -15.133 1.00 85.88 82 TRP A N 1
ATOM 689 C CA . TRP A 1 82 ? 5.639 9.185 -15.273 1.00 85.88 82 TRP A CA 1
ATOM 690 C C . TRP A 1 82 ? 7.165 9.213 -15.285 1.00 85.88 82 TRP A C 1
ATOM 692 O O . TRP A 1 82 ? 7.726 10.024 -16.013 1.00 85.88 82 TRP A O 1
ATOM 702 N N . GLY A 1 83 ? 7.833 8.333 -14.537 1.00 72.06 83 GLY A N 1
ATOM 703 C CA . GLY A 1 83 ? 9.294 8.210 -14.555 1.00 72.06 83 GLY A CA 1
ATOM 704 C C . GLY A 1 83 ? 9.855 7.661 -15.872 1.00 72.06 83 GLY A C 1
ATOM 705 O O . GLY A 1 83 ? 11.026 7.867 -16.171 1.00 72.06 83 GLY A O 1
ATOM 706 N N . VAL A 1 84 ? 9.028 6.973 -16.669 1.00 66.62 84 VAL A N 1
ATOM 707 C CA . VAL A 1 84 ? 9.405 6.444 -17.993 1.00 66.62 84 VAL A CA 1
ATOM 708 C C . VAL A 1 84 ? 9.224 7.487 -19.102 1.00 66.62 84 VAL A C 1
ATOM 710 O O . VAL A 1 84 ? 9.919 7.433 -20.116 1.00 66.62 84 VAL A O 1
ATOM 713 N N . VAL A 1 85 ? 8.300 8.433 -18.933 1.00 60.88 85 VAL A N 1
ATOM 714 C CA . VAL A 1 85 ? 8.006 9.469 -19.929 1.00 60.88 85 VAL A CA 1
ATOM 715 C C . VAL A 1 85 ? 8.663 10.775 -19.491 1.00 60.88 85 VAL A C 1
ATOM 717 O O . VAL A 1 85 ? 8.112 11.483 -18.644 1.00 60.88 85 VAL A O 1
ATOM 720 N N . GLU A 1 86 ? 9.809 11.117 -20.094 1.00 55.44 86 GLU A N 1
ATOM 721 C CA . GLU A 1 86 ? 10.325 12.491 -20.044 1.00 55.44 86 GLU A CA 1
ATOM 722 C C . GLU A 1 86 ? 9.198 13.442 -20.460 1.00 55.44 86 GLU A C 1
ATOM 724 O O . GLU A 1 86 ? 8.558 13.261 -21.500 1.00 55.44 86 GLU A O 1
ATOM 729 N N . GLU A 1 87 ? 8.909 14.433 -19.617 1.00 55.59 87 GLU A N 1
ATOM 730 C CA . GLU A 1 87 ? 7.928 15.458 -19.939 1.00 55.59 87 GLU A CA 1
ATOM 731 C C . GLU A 1 87 ? 8.442 16.257 -21.134 1.00 55.59 87 GLU A C 1
ATOM 733 O O . GLU A 1 87 ? 9.248 17.170 -20.982 1.00 55.59 87 GLU A O 1
ATOM 738 N N . THR A 1 88 ? 7.979 15.935 -22.343 1.00 49.06 88 THR A N 1
ATOM 739 C CA . THR A 1 88 ? 8.079 16.880 -23.453 1.00 49.06 88 THR A CA 1
ATOM 740 C C . THR A 1 88 ? 7.250 18.101 -23.067 1.00 49.06 88 THR A C 1
ATOM 742 O O . THR A 1 88 ? 6.026 17.961 -22.933 1.00 49.06 88 THR A O 1
ATOM 745 N N . PRO A 1 89 ? 7.861 19.286 -22.884 1.00 46.19 89 PRO A N 1
ATOM 746 C CA . PRO A 1 89 ? 7.103 20.498 -22.628 1.00 46.19 89 PRO A CA 1
ATOM 747 C C . PRO A 1 89 ? 6.133 20.721 -23.792 1.00 46.19 89 PRO A C 1
ATOM 749 O O . PRO A 1 89 ? 6.474 20.383 -24.934 1.00 46.19 89 PRO A O 1
ATOM 752 N N . PRO A 1 90 ? 4.940 21.296 -23.562 1.00 45.22 90 PRO A N 1
ATOM 753 C CA . PRO A 1 90 ? 4.098 21.714 -24.668 1.00 45.22 90 PRO A CA 1
ATOM 754 C C . PRO A 1 90 ? 4.899 22.698 -25.527 1.00 45.22 90 PRO A C 1
ATOM 756 O O . PRO A 1 90 ? 5.246 23.791 -25.082 1.00 45.22 90 PRO A O 1
ATOM 759 N N . LEU A 1 91 ? 5.222 22.292 -26.759 1.00 41.81 91 LEU A N 1
ATOM 760 C CA . LEU A 1 91 ? 5.758 23.187 -27.776 1.00 41.81 91 LEU A CA 1
ATOM 761 C C . LEU A 1 91 ? 4.700 24.263 -28.020 1.00 41.81 91 LEU A C 1
ATOM 763 O O . LEU A 1 91 ? 3.740 24.048 -28.760 1.00 41.81 91 LEU A O 1
ATOM 767 N N . ILE A 1 92 ? 4.872 25.425 -27.393 1.00 44.44 92 ILE A N 1
ATOM 768 C CA . ILE A 1 92 ? 4.229 26.658 -27.832 1.00 44.44 92 ILE A CA 1
ATOM 769 C C . ILE A 1 92 ? 4.838 26.943 -29.205 1.00 44.44 92 ILE A C 1
ATOM 771 O O . ILE A 1 92 ? 5.913 27.524 -29.300 1.00 44.44 92 ILE A O 1
ATOM 775 N N . GLN A 1 93 ? 4.214 26.440 -30.270 1.00 45.50 93 GLN A N 1
ATOM 776 C CA . GLN A 1 93 ? 4.640 26.732 -31.635 1.00 45.50 93 GLN A CA 1
ATOM 777 C C . GLN A 1 93 ? 4.191 28.157 -31.981 1.00 45.50 93 GLN A C 1
ATOM 779 O O . GLN A 1 93 ? 2.982 28.416 -31.996 1.00 45.50 93 GLN A O 1
ATOM 784 N N . PRO A 1 94 ? 5.104 29.092 -32.295 1.00 44.12 94 PRO A N 1
ATOM 785 C CA . PRO A 1 94 ? 4.736 30.265 -33.069 1.00 44.12 94 PRO A CA 1
ATOM 786 C C . PRO A 1 94 ? 4.338 29.782 -34.468 1.00 44.12 94 PRO A C 1
ATOM 788 O O . PRO A 1 94 ? 5.054 28.989 -35.083 1.00 44.12 94 PRO A O 1
ATOM 791 N N . LYS A 1 95 ? 3.176 30.224 -34.957 1.00 47.50 95 LYS A N 1
ATOM 792 C CA . LYS A 1 95 ? 2.781 30.038 -36.358 1.00 47.50 95 LYS A CA 1
ATOM 793 C C . LYS A 1 95 ? 3.865 30.622 -37.274 1.00 47.50 95 LYS A C 1
ATOM 795 O O . LYS A 1 95 ? 4.374 31.698 -36.987 1.00 47.50 95 LYS A O 1
ATOM 800 N N . ASP A 1 96 ? 4.109 29.909 -38.373 1.00 48.09 96 ASP A N 1
ATOM 801 C CA . ASP A 1 96 ? 4.849 30.302 -39.583 1.00 48.09 96 ASP A CA 1
ATOM 802 C C . ASP A 1 96 ? 6.283 29.760 -39.727 1.00 48.09 96 ASP A C 1
ATOM 804 O O . ASP A 1 96 ? 7.259 30.482 -39.560 1.00 48.09 96 ASP A O 1
ATOM 808 N N . GLN A 1 97 ? 6.401 28.491 -40.153 1.00 38.50 97 GLN A N 1
ATOM 809 C CA . GLN A 1 97 ? 7.243 28.070 -41.296 1.00 38.50 97 GLN A CA 1
ATOM 810 C C . GLN A 1 97 ? 7.036 26.577 -41.650 1.00 38.50 97 GLN A C 1
ATOM 812 O O . GLN A 1 97 ? 6.681 25.784 -40.777 1.00 38.50 97 GLN A O 1
ATOM 817 N N . PRO A 1 98 ? 7.225 26.165 -42.923 1.00 46.19 98 PRO A N 1
ATOM 818 C CA . PRO A 1 98 ? 6.930 24.808 -43.377 1.00 46.19 98 PRO A CA 1
ATOM 819 C C . PRO A 1 98 ? 8.084 23.856 -43.037 1.00 46.19 98 PRO A C 1
ATOM 821 O O . PRO A 1 98 ? 9.181 23.977 -43.578 1.00 46.19 98 PRO A O 1
ATOM 824 N N . ILE A 1 99 ? 7.832 22.884 -42.159 1.00 39.09 99 ILE A N 1
ATOM 825 C CA . ILE A 1 99 ? 8.817 21.871 -41.762 1.00 39.09 99 ILE A CA 1
ATOM 826 C C . ILE A 1 99 ? 8.337 20.499 -42.244 1.00 39.09 99 ILE A C 1
ATOM 828 O O . ILE A 1 99 ? 7.268 20.031 -41.855 1.00 39.09 99 ILE A O 1
ATOM 832 N N . SER A 1 100 ? 9.134 19.848 -43.093 1.00 43.59 100 SER A N 1
ATOM 833 C CA . SER A 1 100 ? 8.982 18.429 -43.443 1.00 43.59 100 SER A CA 1
ATOM 834 C C . SER A 1 100 ? 8.956 17.561 -42.177 1.00 43.59 100 SER A C 1
ATOM 836 O O . SER A 1 100 ? 9.924 17.608 -41.412 1.00 43.59 100 SER A O 1
ATOM 838 N N . PRO A 1 101 ? 7.939 16.711 -41.943 1.00 43.69 101 PRO A N 1
ATOM 839 C CA . PRO A 1 101 ? 7.929 15.862 -40.764 1.00 43.69 101 PRO A CA 1
ATOM 840 C C . PRO A 1 101 ? 8.686 14.560 -41.053 1.00 43.69 101 PRO A C 1
ATOM 842 O O . PRO A 1 101 ? 8.133 13.598 -41.580 1.00 43.69 101 PRO A O 1
ATOM 845 N N . LYS A 1 102 ? 9.966 14.499 -40.670 1.00 43.47 102 LYS A N 1
ATOM 846 C CA . LYS A 1 102 ? 10.583 13.222 -40.276 1.00 43.47 102 LYS A CA 1
ATOM 847 C C . LYS A 1 102 ? 10.324 13.034 -38.786 1.00 43.47 102 LYS A C 1
ATOM 849 O O . LYS A 1 102 ? 11.175 13.340 -37.959 1.00 43.47 102 LYS A O 1
ATOM 854 N N . THR A 1 103 ? 9.126 12.573 -38.447 1.00 40.09 103 THR A N 1
ATOM 855 C CA . THR A 1 103 ? 8.789 12.156 -37.084 1.00 40.09 103 THR A CA 1
ATOM 856 C C . THR A 1 103 ? 9.533 10.848 -36.791 1.00 40.09 103 THR A C 1
ATOM 858 O O . THR A 1 103 ? 9.314 9.871 -37.514 1.00 40.09 103 THR A O 1
ATOM 861 N N . PRO A 1 104 ? 10.414 10.771 -35.776 1.00 43.34 104 PRO A N 1
ATOM 862 C CA . PRO A 1 104 ? 10.893 9.486 -35.285 1.00 43.34 104 PRO A CA 1
ATOM 863 C C . PRO A 1 104 ? 9.692 8.687 -34.756 1.00 43.34 104 PRO A C 1
ATOM 865 O O . PRO A 1 104 ? 8.756 9.287 -34.215 1.00 43.34 104 PRO A O 1
ATOM 868 N N . PRO A 1 105 ? 9.671 7.354 -34.905 1.00 41.47 105 PRO A N 1
ATOM 869 C CA . PRO A 1 105 ? 8.564 6.556 -34.412 1.00 41.47 105 PRO A CA 1
ATOM 870 C C . PRO A 1 105 ? 8.524 6.682 -32.889 1.00 41.47 105 PRO A C 1
ATOM 872 O O . PRO A 1 105 ? 9.466 6.290 -32.202 1.00 41.47 105 PRO A O 1
ATOM 875 N N . VAL A 1 106 ? 7.427 7.239 -32.374 1.00 46.50 106 VAL A N 1
ATOM 876 C CA . VAL A 1 106 ? 7.077 7.208 -30.953 1.00 46.50 106 VAL A CA 1
ATOM 877 C C . VAL A 1 106 ? 7.081 5.739 -30.536 1.00 46.50 106 VAL A C 1
ATOM 879 O O . VAL A 1 106 ? 6.179 4.980 -30.903 1.00 46.50 106 VAL A O 1
ATOM 882 N N . GLN A 1 107 ? 8.130 5.306 -29.832 1.00 41.56 107 GLN A N 1
ATOM 883 C CA . GLN A 1 107 ? 8.144 3.989 -29.208 1.00 41.56 107 GLN A CA 1
ATOM 884 C C . GLN A 1 107 ? 6.976 3.967 -28.229 1.00 41.56 107 GLN A C 1
ATOM 886 O O . GLN A 1 107 ? 6.949 4.733 -27.269 1.00 41.56 107 GLN A O 1
ATOM 891 N N . LYS A 1 108 ? 5.973 3.127 -28.506 1.00 44.38 108 LYS A N 1
ATOM 892 C CA . LYS A 1 108 ? 4.886 2.878 -27.560 1.00 44.38 108 LYS A CA 1
ATOM 893 C C . LYS A 1 108 ? 5.533 2.458 -26.237 1.00 44.38 108 LYS A C 1
ATOM 895 O O . LYS A 1 108 ? 6.266 1.464 -26.254 1.00 44.38 108 LYS A O 1
ATOM 900 N N . PRO A 1 109 ? 5.305 3.176 -25.123 1.00 50.28 109 PRO A N 1
ATOM 901 C CA . PRO A 1 109 ? 5.849 2.758 -23.845 1.00 50.28 109 PRO A CA 1
ATOM 902 C C . PRO A 1 109 ? 5.323 1.352 -23.560 1.00 50.28 109 PRO A C 1
ATOM 904 O O . PRO A 1 109 ? 4.114 1.106 -23.586 1.00 50.28 109 PRO A O 1
ATOM 907 N N . LYS A 1 110 ? 6.249 0.407 -23.381 1.00 52.84 110 LYS A N 1
ATOM 908 C CA . LYS A 1 110 ? 5.950 -0.966 -22.977 1.00 52.84 110 LYS A CA 1
ATOM 909 C C . LYS A 1 110 ? 5.205 -0.842 -21.650 1.00 52.84 110 LYS A C 1
ATOM 911 O O . LYS A 1 110 ? 5.794 -0.379 -20.680 1.00 52.84 110 LYS A O 1
ATOM 916 N N . THR A 1 111 ? 3.905 -1.122 -21.635 1.00 55.56 111 THR A N 1
ATOM 917 C CA . THR A 1 111 ? 3.054 -0.876 -20.465 1.00 55.56 111 THR A CA 1
ATOM 918 C C . THR A 1 111 ? 3.531 -1.774 -19.334 1.00 55.56 111 THR A C 1
ATOM 920 O O . THR A 1 111 ? 3.267 -2.975 -19.347 1.00 55.56 111 THR A O 1
ATOM 923 N N . VAL A 1 112 ? 4.304 -1.227 -18.395 1.00 61.78 112 VAL A N 1
ATOM 924 C CA . VAL A 1 112 ? 4.779 -2.009 -17.260 1.00 61.78 112 VAL A CA 1
ATOM 925 C C . VAL A 1 112 ? 3.658 -2.064 -16.239 1.00 61.78 112 VAL A C 1
ATOM 927 O O . VAL A 1 112 ? 3.382 -1.082 -15.557 1.00 61.78 112 VAL A O 1
ATOM 930 N N . VAL A 1 113 ? 2.998 -3.213 -16.132 1.00 73.88 113 VAL A N 1
ATOM 931 C CA . VAL A 1 113 ? 1.905 -3.385 -15.176 1.00 73.88 113 VAL A CA 1
ATOM 932 C C . VAL A 1 113 ? 2.488 -3.513 -13.770 1.00 73.88 113 VAL A C 1
ATOM 934 O O . VAL A 1 113 ? 3.344 -4.361 -13.507 1.00 73.88 113 VAL A O 1
ATOM 937 N N . THR A 1 114 ? 2.020 -2.661 -12.858 1.00 80.00 114 THR A N 1
ATOM 938 C CA . THR A 1 114 ? 2.342 -2.761 -11.431 1.00 80.00 114 THR A CA 1
ATOM 939 C C . THR A 1 114 ? 1.387 -3.749 -10.762 1.00 80.00 114 THR A C 1
ATOM 941 O O . THR A 1 114 ? 0.170 -3.558 -10.778 1.00 80.00 114 THR A O 1
ATOM 944 N N . VAL A 1 115 ? 1.931 -4.813 -10.173 1.00 80.25 115 VAL A N 1
ATOM 945 C CA . VAL A 1 115 ? 1.186 -5.887 -9.506 1.00 80.25 115 VAL A CA 1
ATOM 946 C C . VAL A 1 115 ? 1.536 -5.879 -8.015 1.00 80.25 115 VAL A C 1
ATOM 948 O O . VAL A 1 115 ? 2.699 -6.070 -7.672 1.00 80.25 115 VAL A O 1
ATOM 951 N N . PRO A 1 116 ? 0.566 -5.672 -7.106 1.00 84.25 116 PRO A N 1
ATOM 952 C CA . PRO A 1 116 ? 0.784 -5.881 -5.677 1.00 84.25 116 PRO A CA 1
ATOM 953 C C . PRO A 1 116 ? 1.207 -7.320 -5.380 1.00 84.25 116 PRO A C 1
ATOM 955 O O . PRO A 1 116 ? 0.586 -8.258 -5.883 1.00 84.25 116 PRO A O 1
ATOM 958 N N . ASP A 1 117 ? 2.209 -7.493 -4.527 1.00 84.19 117 ASP A N 1
ATOM 959 C CA . ASP A 1 117 ? 2.693 -8.791 -4.048 1.00 84.19 117 ASP A CA 1
ATOM 960 C C . ASP A 1 117 ? 1.570 -9.657 -3.450 1.00 84.19 117 ASP A C 1
ATOM 962 O O . ASP A 1 117 ? 1.488 -10.849 -3.727 1.00 84.19 117 ASP A O 1
ATOM 966 N N . SER A 1 118 ? 0.620 -9.039 -2.748 1.00 83.50 118 SER A N 1
ATOM 967 C CA . SER A 1 118 ? -0.592 -9.671 -2.208 1.00 83.50 118 SER A CA 1
ATOM 968 C C . SER A 1 118 ? -1.494 -10.335 -3.259 1.00 83.50 118 SER A C 1
ATOM 970 O O . SER A 1 118 ? -2.327 -11.177 -2.915 1.00 83.50 118 SER A O 1
ATOM 972 N N . ARG A 1 119 ? -1.359 -9.975 -4.545 1.00 85.50 119 ARG A N 1
ATOM 973 C CA . ARG A 1 119 ? -2.073 -10.628 -5.657 1.00 85.50 119 ARG A CA 1
ATOM 974 C C . ARG A 1 119 ? -1.305 -11.808 -6.243 1.00 85.50 119 ARG A C 1
ATOM 976 O O . ARG A 1 119 ? -1.905 -12.607 -6.963 1.00 85.50 119 ARG A O 1
ATOM 983 N N . VAL A 1 120 ? -0.016 -11.935 -5.942 1.00 86.19 120 VAL A N 1
ATOM 984 C CA . VAL A 1 120 ? 0.804 -13.066 -6.366 1.00 86.19 120 VAL A CA 1
ATOM 985 C C . VAL A 1 120 ? 0.503 -14.232 -5.436 1.00 86.19 120 VAL A C 1
ATOM 987 O O . VAL A 1 120 ? 0.658 -14.139 -4.223 1.00 86.19 120 VAL A O 1
ATOM 990 N N . LYS A 1 121 ? 0.021 -15.341 -5.998 1.00 88.69 121 LYS A N 1
ATOM 991 C CA . LYS A 1 121 ? -0.309 -16.536 -5.218 1.00 88.69 121 LYS A CA 1
ATOM 992 C C . LYS A 1 121 ? 0.723 -17.627 -5.485 1.00 88.69 121 LYS A C 1
ATOM 994 O O . LYS A 1 121 ? 0.886 -18.002 -6.649 1.00 88.69 121 LYS A O 1
ATOM 999 N N . PRO A 1 122 ? 1.396 -18.154 -4.448 1.00 90.06 122 PRO A N 1
ATOM 1000 C CA . PRO A 1 122 ? 2.272 -19.302 -4.616 1.00 90.06 122 PRO A CA 1
ATOM 1001 C C . PRO A 1 122 ? 1.464 -20.511 -5.076 1.00 90.06 122 PRO A C 1
ATOM 1003 O O . PRO A 1 122 ? 0.344 -20.740 -4.615 1.00 90.06 122 PRO A O 1
ATOM 1006 N N . GLN A 1 123 ? 2.047 -21.321 -5.956 1.00 89.50 123 GLN A N 1
ATOM 1007 C CA . GLN A 1 123 ? 1.487 -22.627 -6.300 1.00 89.50 123 GLN A CA 1
ATOM 1008 C C . GLN A 1 123 ? 1.846 -23.652 -5.220 1.00 89.50 123 GLN A C 1
ATOM 1010 O O . GLN A 1 123 ? 2.630 -24.567 -5.445 1.00 89.50 123 GLN A O 1
ATOM 1015 N N . TYR A 1 124 ? 1.273 -23.479 -4.033 1.00 91.50 124 TYR A N 1
ATOM 1016 C CA . TYR A 1 124 ? 1.439 -24.389 -2.906 1.00 91.50 124 TYR A CA 1
ATOM 1017 C C . TYR A 1 124 ? 0.167 -25.218 -2.713 1.00 91.50 124 TYR A C 1
ATOM 1019 O O . TYR A 1 124 ? -0.942 -24.683 -2.748 1.00 91.50 124 TYR A O 1
ATOM 1027 N N . ARG A 1 125 ? 0.311 -26.541 -2.575 1.00 89.12 125 ARG A N 1
ATOM 1028 C CA . ARG A 1 125 ? -0.833 -27.470 -2.619 1.00 89.12 125 ARG A CA 1
ATOM 1029 C C . ARG A 1 125 ? -1.481 -27.718 -1.263 1.00 89.12 125 ARG A C 1
ATOM 1031 O O . ARG A 1 125 ? -2.667 -28.044 -1.230 1.00 89.12 125 ARG A O 1
ATOM 1038 N N . LYS A 1 126 ? -0.728 -27.620 -0.164 1.00 90.06 126 LYS A N 1
ATOM 1039 C CA . LYS A 1 126 ? -1.277 -27.881 1.171 1.00 90.06 126 LYS A CA 1
ATOM 1040 C C . LYS A 1 126 ? -2.044 -26.661 1.676 1.00 90.06 126 LYS A C 1
ATOM 1042 O O . LYS A 1 126 ? -1.716 -25.522 1.358 1.00 90.06 126 LYS A O 1
ATOM 1047 N N . SER A 1 127 ? -3.068 -26.908 2.486 1.00 91.50 127 SER A N 1
ATOM 1048 C CA . SER A 1 127 ? -3.858 -25.840 3.111 1.00 91.50 127 SER A CA 1
ATOM 1049 C C . SER A 1 127 ? -3.200 -25.256 4.363 1.00 91.50 127 SER A C 1
ATOM 1051 O O . SER A 1 127 ? -3.556 -24.152 4.763 1.00 91.50 127 SER A O 1
ATOM 1053 N N . PHE A 1 128 ? -2.254 -25.981 4.968 1.00 92.75 128 PHE A N 1
ATOM 1054 C CA . PHE A 1 128 ? -1.577 -25.602 6.206 1.00 92.75 128 PHE A CA 1
ATOM 1055 C C . PHE A 1 128 ? -0.059 -25.774 6.081 1.00 92.75 128 PHE A C 1
ATOM 1057 O O . PHE A 1 128 ? 0.420 -26.526 5.227 1.00 92.75 128 PHE A O 1
ATOM 1064 N N . LEU A 1 129 ? 0.666 -25.038 6.924 1.00 95.38 129 LEU A N 1
ATOM 1065 C CA . LEU A 1 129 ? 2.100 -25.190 7.153 1.00 95.38 129 LEU A CA 1
ATOM 1066 C C . LEU A 1 129 ? 2.256 -25.800 8.548 1.00 95.38 129 LEU A C 1
ATOM 1068 O O . LEU A 1 129 ? 1.972 -25.117 9.534 1.00 95.38 129 LEU A O 1
ATOM 1072 N N . GLU A 1 130 ? 2.604 -27.082 8.636 1.00 95.44 130 GLU A N 1
ATOM 1073 C CA . GLU A 1 130 ? 2.616 -27.822 9.909 1.00 95.44 130 GLU A CA 1
ATOM 1074 C C . GLU A 1 130 ? 4.026 -27.997 10.483 1.00 95.44 130 GLU A C 1
ATOM 1076 O O . GLU A 1 130 ? 4.192 -28.161 11.693 1.00 95.44 130 GLU A O 1
ATOM 1081 N N . ASP A 1 131 ? 5.048 -27.915 9.636 1.00 96.19 131 ASP A N 1
ATOM 1082 C CA . ASP A 1 131 ? 6.450 -28.032 10.019 1.00 96.19 131 ASP A CA 1
ATOM 1083 C C . ASP A 1 131 ? 7.337 -27.022 9.267 1.00 96.19 131 ASP A C 1
ATOM 1085 O O . ASP A 1 131 ? 6.865 -26.237 8.442 1.00 96.19 131 ASP A O 1
ATOM 1089 N N . SER A 1 132 ? 8.637 -27.008 9.585 1.00 94.25 132 SER A N 1
ATOM 1090 C CA . SER A 1 132 ? 9.601 -26.124 8.908 1.00 94.25 132 SER A CA 1
ATOM 1091 C C . SER A 1 132 ? 9.600 -26.370 7.402 1.00 94.25 132 SER A C 1
ATOM 1093 O O . SER A 1 132 ? 9.511 -25.427 6.622 1.00 94.25 132 SER A O 1
ATOM 1095 N N . LYS A 1 133 ? 9.590 -27.644 6.996 1.00 94.75 133 LYS A N 1
ATOM 1096 C CA . LYS A 1 133 ? 9.701 -28.046 5.596 1.00 94.75 133 LYS A CA 1
ATOM 1097 C C . LYS A 1 133 ? 8.549 -27.486 4.765 1.00 94.75 133 LYS A C 1
ATOM 1099 O O . LYS A 1 133 ? 8.775 -27.034 3.645 1.00 94.75 133 LYS A O 1
ATOM 1104 N N . ASP A 1 134 ? 7.343 -27.467 5.323 1.00 94.50 134 ASP A N 1
ATOM 1105 C CA . ASP A 1 134 ? 6.182 -26.834 4.703 1.00 94.50 134 ASP A CA 1
ATOM 1106 C C . ASP A 1 134 ? 6.391 -25.330 4.485 1.00 94.50 134 ASP A C 1
ATOM 1108 O O . ASP A 1 134 ? 6.046 -24.798 3.427 1.00 94.50 134 ASP A O 1
ATOM 1112 N N . VAL A 1 135 ? 6.972 -24.636 5.469 1.00 94.56 135 VAL A N 1
ATOM 1113 C CA . VAL A 1 135 ? 7.300 -23.206 5.359 1.00 94.56 135 VAL A CA 1
ATOM 1114 C C . VAL A 1 135 ? 8.315 -22.975 4.246 1.00 94.56 135 VAL A C 1
ATOM 1116 O O . VAL A 1 135 ? 8.108 -22.092 3.412 1.00 94.56 135 VAL A O 1
ATOM 1119 N N . GLU A 1 136 ? 9.389 -23.764 4.204 1.00 95.62 136 GLU A N 1
ATOM 1120 C CA . GLU A 1 136 ? 10.404 -23.644 3.158 1.00 95.62 136 GLU A CA 1
ATOM 1121 C C . GLU A 1 136 ? 9.809 -23.879 1.762 1.00 95.62 136 GLU A C 1
ATOM 1123 O O . GLU A 1 136 ? 10.015 -23.058 0.865 1.00 95.62 136 GLU A O 1
ATOM 1128 N N . GLU A 1 137 ? 8.997 -24.925 1.590 1.00 94.56 137 GLU A N 1
ATOM 1129 C CA . GLU A 1 137 ? 8.328 -25.225 0.318 1.00 94.56 137 GLU A CA 1
ATOM 1130 C C . GLU A 1 137 ? 7.381 -24.090 -0.114 1.00 94.56 137 GLU A C 1
ATOM 1132 O O . GLU A 1 137 ? 7.374 -23.679 -1.279 1.00 94.56 137 GLU A O 1
ATOM 1137 N N . TYR A 1 138 ? 6.611 -23.523 0.821 1.00 94.69 138 TYR A N 1
ATOM 1138 C CA . TYR A 1 138 ? 5.736 -22.383 0.543 1.00 94.69 138 TYR A CA 1
ATOM 1139 C C . TYR A 1 138 ? 6.523 -21.141 0.102 1.00 94.69 138 TYR A C 1
ATOM 1141 O O . TYR A 1 138 ? 6.141 -20.469 -0.862 1.00 94.69 138 TYR A O 1
ATOM 1149 N N . VAL A 1 139 ? 7.631 -20.831 0.782 1.00 94.81 139 VAL A N 1
ATOM 1150 C CA . VAL A 1 139 ? 8.487 -19.683 0.450 1.00 94.81 139 VAL A CA 1
ATOM 1151 C C . VAL A 1 139 ? 9.146 -19.868 -0.914 1.00 94.81 139 VAL A C 1
ATOM 1153 O O . VAL A 1 139 ? 9.186 -18.918 -1.698 1.00 94.81 139 VAL A O 1
ATOM 1156 N N . GLU A 1 140 ? 9.612 -21.073 -1.244 1.00 94.69 140 GLU A N 1
ATOM 1157 C CA . GLU A 1 140 ? 10.147 -21.379 -2.574 1.00 94.69 140 GLU A CA 1
ATOM 1158 C C . GLU A 1 140 ? 9.086 -21.209 -3.665 1.00 94.69 140 GLU A C 1
ATOM 1160 O O . GLU A 1 140 ? 9.344 -20.555 -4.681 1.00 94.69 140 GLU A O 1
ATOM 1165 N N . ALA A 1 141 ? 7.869 -21.708 -3.434 1.00 93.25 141 ALA A N 1
ATOM 1166 C CA . ALA A 1 141 ? 6.751 -21.530 -4.356 1.00 93.25 141 ALA A CA 1
ATOM 1167 C C . ALA A 1 141 ? 6.378 -20.048 -4.528 1.00 93.25 141 ALA A C 1
ATOM 1169 O O . ALA A 1 141 ? 6.043 -19.611 -5.634 1.00 93.25 141 ALA A O 1
ATOM 1170 N N . PHE A 1 142 ? 6.452 -19.255 -3.457 1.00 93.88 142 PHE A N 1
ATOM 1171 C CA . PHE A 1 142 ? 6.161 -17.825 -3.518 1.00 93.88 142 PHE A CA 1
ATOM 1172 C C . PHE A 1 142 ? 7.253 -17.061 -4.256 1.00 93.88 142 PHE A C 1
ATOM 1174 O O . PHE A 1 142 ? 6.952 -16.280 -5.156 1.00 93.88 142 PHE A O 1
ATOM 1181 N N . LYS A 1 143 ? 8.523 -17.364 -3.972 1.00 94.62 143 LYS A N 1
ATOM 1182 C CA . LYS A 1 143 ? 9.669 -16.841 -4.720 1.00 94.62 143 LYS A CA 1
ATOM 1183 C C . LYS A 1 143 ? 9.530 -17.133 -6.214 1.00 94.62 143 LYS A C 1
ATOM 1185 O O . LYS A 1 143 ? 9.699 -16.223 -7.021 1.00 94.62 143 LYS A O 1
ATOM 1190 N N . ALA A 1 144 ? 9.192 -18.369 -6.582 1.00 92.81 144 ALA A N 1
ATOM 1191 C CA . ALA A 1 144 ? 8.981 -18.747 -7.975 1.00 92.81 144 ALA A CA 1
ATOM 1192 C C . ALA A 1 144 ? 7.837 -17.946 -8.620 1.00 92.81 144 ALA A C 1
ATOM 1194 O O . ALA A 1 144 ? 7.986 -17.453 -9.737 1.00 92.81 144 ALA A O 1
ATOM 1195 N N . ALA A 1 145 ? 6.723 -17.750 -7.907 1.00 92.19 145 ALA A N 1
ATOM 1196 C CA . ALA A 1 145 ? 5.597 -16.960 -8.400 1.00 92.19 145 ALA A CA 1
ATOM 1197 C C . ALA A 1 145 ? 5.957 -15.475 -8.607 1.00 92.19 145 ALA A C 1
ATOM 1199 O O . ALA A 1 145 ? 5.577 -14.891 -9.620 1.00 92.19 145 ALA A O 1
ATOM 1200 N N . LEU A 1 146 ? 6.726 -14.875 -7.692 1.00 91.44 146 LEU A N 1
ATOM 1201 C CA . LEU A 1 146 ? 7.207 -13.496 -7.827 1.00 91.44 146 LEU A CA 1
ATOM 1202 C C . LEU A 1 146 ? 8.148 -13.353 -9.032 1.00 91.44 146 LEU A C 1
ATOM 1204 O O . LEU A 1 146 ? 7.981 -12.444 -9.843 1.00 91.44 146 LEU A O 1
ATOM 1208 N N . LEU A 1 147 ? 9.105 -14.273 -9.189 1.00 92.56 147 LEU A N 1
ATOM 1209 C CA . LEU A 1 147 ? 10.021 -14.271 -10.333 1.00 92.56 147 LEU A CA 1
ATOM 1210 C C . LEU A 1 147 ? 9.270 -14.426 -11.660 1.00 92.56 147 LEU A C 1
ATOM 1212 O O . LEU A 1 147 ? 9.559 -13.693 -12.601 1.00 92.56 147 LEU A O 1
ATOM 1216 N N . ALA A 1 148 ? 8.252 -15.286 -11.716 1.00 90.44 148 ALA A N 1
ATOM 1217 C CA . ALA A 1 148 ? 7.425 -15.456 -12.908 1.00 90.44 148 ALA A CA 1
ATOM 1218 C C . ALA A 1 148 ? 6.670 -14.172 -13.303 1.00 90.44 148 ALA A C 1
ATOM 1220 O O . ALA A 1 148 ? 6.465 -13.916 -14.488 1.00 90.44 148 ALA A O 1
ATOM 1221 N N . GLU A 1 149 ? 6.250 -13.341 -12.343 1.00 88.75 149 GLU A N 1
ATOM 1222 C CA . GLU A 1 149 ? 5.669 -12.026 -12.648 1.00 88.75 149 GLU A CA 1
ATOM 1223 C C . GLU A 1 149 ? 6.714 -11.045 -13.196 1.00 88.75 149 GLU A C 1
ATOM 1225 O O . GLU A 1 149 ? 6.436 -10.312 -14.147 1.00 88.75 149 GLU A O 1
ATOM 1230 N N . LEU A 1 150 ? 7.934 -11.063 -12.656 1.00 87.31 150 LEU A N 1
ATOM 1231 C CA . LEU A 1 150 ? 9.031 -10.236 -13.165 1.00 87.31 150 LEU A CA 1
ATOM 1232 C C . LEU A 1 150 ? 9.459 -10.654 -14.582 1.00 87.31 150 LEU A C 1
ATOM 1234 O O . LEU A 1 150 ? 9.720 -9.789 -15.416 1.00 87.31 150 LEU A O 1
ATOM 1238 N N . GLU A 1 151 ? 9.462 -11.952 -14.895 1.00 87.69 151 GLU A N 1
ATOM 1239 C CA . GLU A 1 151 ? 9.748 -12.474 -16.242 1.00 87.69 151 GLU A CA 1
ATOM 1240 C C . GLU A 1 151 ? 8.717 -12.024 -17.287 1.00 87.69 151 GLU A C 1
ATOM 1242 O O . GLU A 1 151 ? 9.067 -11.785 -18.445 1.00 87.69 151 GLU A O 1
ATOM 1247 N N . LYS A 1 152 ? 7.455 -11.816 -16.884 1.00 85.06 152 LYS A N 1
ATOM 1248 C CA . LYS A 1 152 ? 6.414 -11.216 -17.745 1.00 85.06 152 LYS A CA 1
ATOM 1249 C C . LYS A 1 152 ? 6.661 -9.730 -18.028 1.00 85.06 152 LYS A C 1
ATOM 1251 O O . LYS A 1 152 ? 5.962 -9.139 -18.849 1.00 85.06 152 LYS A O 1
ATOM 1256 N N . GLY A 1 153 ? 7.647 -9.123 -17.366 1.00 79.69 153 GLY A N 1
ATOM 1257 C CA . GLY A 1 153 ? 7.949 -7.700 -17.443 1.00 79.69 153 GLY A CA 1
ATOM 1258 C C . GLY A 1 153 ? 7.077 -6.840 -16.531 1.00 79.69 153 GLY A C 1
ATOM 1259 O O . GLY A 1 153 ? 7.081 -5.620 -16.695 1.00 79.69 153 GLY A O 1
ATOM 1260 N N . ASN A 1 154 ? 6.342 -7.442 -15.588 1.00 84.81 154 ASN A N 1
ATOM 1261 C CA . ASN A 1 154 ? 5.594 -6.702 -14.575 1.00 84.81 154 ASN A CA 1
ATOM 1262 C C . ASN A 1 154 ? 6.548 -6.148 -13.513 1.00 84.81 154 ASN A C 1
ATOM 1264 O O . ASN A 1 154 ? 7.716 -6.527 -13.412 1.00 84.81 154 ASN A O 1
ATOM 1268 N N . SER A 1 155 ? 6.057 -5.235 -12.683 1.00 85.25 155 SER A N 1
ATOM 1269 C CA . SER A 1 155 ? 6.769 -4.856 -11.464 1.00 85.25 155 SER A CA 1
ATOM 1270 C C . SER A 1 155 ? 5.934 -5.082 -10.241 1.00 85.25 155 SER A C 1
ATOM 1272 O O . SER A 1 155 ? 4.731 -4.840 -10.239 1.00 85.25 155 SER A O 1
ATOM 1274 N N . LEU A 1 156 ? 6.610 -5.558 -9.209 1.00 86.94 156 LEU A N 1
ATOM 1275 C CA . LEU A 1 156 ? 5.982 -5.960 -7.973 1.00 86.94 156 LEU A CA 1
ATOM 1276 C C . LEU A 1 156 ? 5.977 -4.787 -7.002 1.00 86.94 156 LEU A C 1
ATOM 1278 O O . LEU A 1 156 ? 6.998 -4.131 -6.802 1.00 86.94 156 LEU A O 1
ATOM 1282 N N . LEU A 1 157 ? 4.809 -4.524 -6.431 1.00 86.56 157 LEU A N 1
ATOM 1283 C CA . LEU A 1 157 ? 4.616 -3.533 -5.384 1.00 86.56 157 LEU A CA 1
ATOM 1284 C C . LEU A 1 157 ? 4.546 -4.244 -4.033 1.00 86.56 157 LEU A C 1
ATOM 1286 O O . LEU A 1 157 ? 3.750 -5.168 -3.884 1.00 86.56 157 LEU A O 1
ATOM 1290 N N . VAL A 1 158 ? 5.360 -3.780 -3.082 1.00 82.94 158 VAL A N 1
ATOM 1291 C CA . VAL A 1 158 ? 5.530 -4.315 -1.716 1.00 82.94 158 VAL A CA 1
ATOM 1292 C C . VAL A 1 158 ? 5.238 -3.275 -0.630 1.00 82.94 158 VAL A C 1
ATOM 1294 O O . VAL A 1 158 ? 5.304 -2.045 -0.876 1.00 82.94 158 VAL A O 1
#

Secondary structure (DSSP, 8-state):
-HHHHHHHHHHHHHHHHHHHHHHHTSTTGGG--HHHHHHHHHHHHHHHHHHHH--SHHHHHHHHHHIIIIIHHHHHHHHHHHHHS-------PPS-------PPP--------EEEGGG-------S---SHHHHHHHHHHHHHHHHHHHHTT-EEE-

Radius of gyration: 21.79 Å; chains: 1; bounding box: 29×58×66 Å

Organism: NCBI:txid1076179

Sequence (158 aa):
MKRRINELKDSKIVKLNEFRGKLKSISGYEQLSQERIYSIERDLTYIQNEIERATQIAMINDRFSRFESYDYPQLASRIKDWGVVEETPPLIQPKDQPISPKTPPVQKPKTVVTVPDSRVKPQYRKSFLEDSKDVEEYVEAFKAALLAELEKGNSLLV